Protein AF-A0A1C6QFC3-F1 (afdb_monomer)

pLDDT: mean 70.51, std 13.69, range [52.75, 97.19]

Secondary structure (DSSP, 8-state):
------GGGGGGGSS---HHHHHHHHHHHHHHHHHHHHHHHHHHTSPPPP-S----------PPP--------

Sequence (73 aa):
MSEHVPSFFVLAAGGSGSPLLIIIGVIIVGALLAAFWIGSRRTARKPKPPRGPQPRSGSWDTPDSPTEPPHRH

Solvent-accessible surface area (backbone atoms only — not comparable to full-atom values): 5004 Å² total; per-residue (Å²): 143,79,82,85,73,74,64,73,70,62,64,62,74,80,49,98,65,59,65,65,58,55,52,51,51,52,52,52,54,51,49,51,52,50,50,48,49,52,51,50,52,54,56,70,64,47,74,75,74,76,91,57,89,71,76,77,75,77,86,67,80,76,78,77,75,82,72,81,76,79,92,78,132

Radius of gyration: 33.64 Å; Cα contacts (8 Å, |Δi|>4): 1; chains: 1; bounding box: 31×64×103 Å

Structure (mmCIF, N/CA/C/O backbone):
data_AF-A0A1C6QFC3-F1
#
_entry.id   AF-A0A1C6QFC3-F1
#
loop_
_atom_site.group_PDB
_atom_site.id
_atom_site.type_symbol
_atom_site.label_atom_id
_atom_site.label_alt_id
_atom_site.label_comp_id
_atom_site.label_asym_id
_atom_site.label_entity_id
_atom_site.label_seq_id
_atom_site.pdbx_PDB_ins_code
_atom_site.Cartn_x
_atom_site.Cartn_y
_atom_site.Cartn_z
_atom_site.occupancy
_atom_site.B_iso_or_equiv
_atom_site.auth_seq_id
_atom_site.auth_comp_id
_atom_site.auth_asym_id
_atom_site.auth_atom_id
_atom_site.pdbx_PDB_model_num
ATOM 1 N N . MET A 1 1 ? -1.896 -24.570 -38.004 1.00 52.75 1 MET A N 1
ATOM 2 C CA . MET A 1 1 ? -1.771 -24.518 -36.534 1.00 52.75 1 MET A CA 1
ATOM 3 C C . MET A 1 1 ? -0.473 -23.780 -36.247 1.00 52.75 1 MET A C 1
ATOM 5 O O . MET A 1 1 ? 0.585 -24.391 -36.249 1.00 52.75 1 MET A O 1
ATOM 9 N N . SER A 1 2 ? -0.530 -22.452 -36.196 1.00 61.91 2 SER A N 1
ATOM 10 C CA . SER A 1 2 ? 0.648 -21.590 -36.057 1.00 61.91 2 SER A CA 1
ATOM 11 C C . SER A 1 2 ? 0.258 -20.465 -35.115 1.00 61.91 2 SER A C 1
ATOM 13 O O . SER A 1 2 ? -0.833 -19.910 -35.230 1.00 61.91 2 SER A O 1
ATOM 15 N N . GLU A 1 3 ? 1.089 -20.261 -34.107 1.00 62.12 3 GLU A N 1
ATOM 16 C CA . GLU A 1 3 ? 0.679 -19.726 -32.819 1.00 62.12 3 GLU A CA 1
ATOM 17 C C . GLU A 1 3 ? 0.546 -18.203 -32.841 1.00 62.12 3 GLU A C 1
ATOM 19 O O . GLU A 1 3 ? 1.395 -17.490 -33.375 1.00 62.12 3 GLU A O 1
ATOM 24 N N . HIS A 1 4 ? -0.524 -17.699 -32.227 1.00 61.84 4 HIS A N 1
ATOM 25 C CA . HIS A 1 4 ? -0.653 -16.289 -31.890 1.00 61.84 4 HIS A CA 1
ATOM 26 C C . HIS A 1 4 ? 0.342 -15.972 -30.773 1.00 61.84 4 HIS A C 1
ATOM 28 O O . HIS A 1 4 ? 0.018 -16.078 -29.592 1.00 61.84 4 HIS A O 1
ATOM 34 N N . VAL A 1 5 ? 1.560 -15.584 -31.145 1.00 67.50 5 VAL A N 1
ATOM 35 C CA . VAL A 1 5 ? 2.479 -14.938 -30.208 1.00 67.50 5 VAL A CA 1
ATOM 36 C C . VAL A 1 5 ? 1.866 -13.597 -29.789 1.00 67.50 5 VAL A C 1
ATOM 38 O O . VAL A 1 5 ? 1.635 -12.732 -30.640 1.00 67.50 5 VAL A O 1
ATOM 41 N N . PRO A 1 6 ? 1.540 -13.406 -28.501 1.00 65.50 6 PRO A N 1
ATOM 42 C CA . PRO A 1 6 ? 0.881 -12.198 -28.043 1.00 65.50 6 PRO A CA 1
ATOM 43 C C . PRO A 1 6 ? 1.790 -10.982 -28.243 1.00 65.50 6 PRO A C 1
ATOM 45 O O . PRO A 1 6 ? 2.799 -10.800 -27.560 1.00 65.50 6 PRO A O 1
ATOM 48 N N . SER A 1 7 ? 1.391 -10.107 -29.165 1.00 62.44 7 SER A N 1
ATOM 49 C CA . SER A 1 7 ? 2.078 -8.863 -29.542 1.00 62.44 7 SER A CA 1
ATOM 50 C C . SER A 1 7 ? 2.140 -7.818 -28.416 1.00 62.44 7 SER A C 1
ATOM 52 O O . SER A 1 7 ? 2.683 -6.731 -28.605 1.00 62.44 7 SER A O 1
ATOM 54 N N . PHE A 1 8 ? 1.620 -8.137 -27.227 1.00 56.56 8 PHE A N 1
ATOM 55 C CA . PHE A 1 8 ? 1.656 -7.276 -26.045 1.00 56.56 8 PHE A CA 1
ATOM 56 C C . PHE A 1 8 ? 3.092 -7.008 -25.558 1.00 56.56 8 PHE A C 1
ATOM 58 O O . PHE A 1 8 ? 3.333 -5.974 -24.942 1.00 56.56 8 PHE A O 1
ATOM 65 N N . PHE A 1 9 ? 4.061 -7.881 -25.875 1.00 56.34 9 PHE A N 1
ATOM 66 C CA . PHE A 1 9 ? 5.479 -7.646 -25.562 1.00 56.34 9 PHE A CA 1
ATOM 67 C C . PHE A 1 9 ? 6.130 -6.567 -26.444 1.00 56.34 9 PHE A C 1
ATOM 69 O O . PHE A 1 9 ? 7.028 -5.867 -25.985 1.00 56.34 9 PHE A O 1
ATOM 76 N N . VAL A 1 10 ? 5.674 -6.396 -27.691 1.00 55.88 10 VAL A N 1
ATOM 77 C CA . VAL A 1 10 ? 6.296 -5.472 -28.662 1.00 55.88 10 VAL A CA 1
ATOM 78 C C . VAL A 1 10 ? 5.869 -4.017 -28.421 1.00 55.88 10 VAL A C 1
ATOM 80 O O . VAL A 1 10 ? 6.640 -3.091 -28.662 1.00 55.88 10 VAL A O 1
ATOM 83 N N . LEU A 1 11 ? 4.678 -3.794 -27.860 1.00 54.22 11 LEU A N 1
ATOM 84 C CA . LEU A 1 11 ? 4.138 -2.454 -27.587 1.00 54.22 11 LEU A CA 1
ATOM 85 C C . LEU A 1 11 ? 4.819 -1.737 -26.406 1.00 54.22 11 LEU A C 1
ATOM 87 O O . LEU A 1 11 ? 4.695 -0.521 -26.279 1.00 54.22 11 LEU A O 1
ATOM 91 N N . ALA A 1 12 ? 5.591 -2.452 -25.582 1.00 57.16 12 ALA A N 1
ATOM 92 C CA . ALA A 1 12 ? 6.400 -1.850 -24.522 1.00 57.16 12 ALA A CA 1
ATOM 93 C C . ALA A 1 12 ? 7.653 -1.115 -25.049 1.00 57.16 12 ALA A C 1
ATOM 95 O O . ALA A 1 12 ? 8.273 -0.364 -24.302 1.00 57.16 12 ALA A O 1
ATOM 96 N N . ALA A 1 13 ? 8.030 -1.304 -26.322 1.00 54.38 13 ALA A N 1
ATOM 97 C CA . ALA A 1 13 ? 9.229 -0.702 -26.914 1.00 54.38 13 ALA A CA 1
ATOM 98 C C . ALA A 1 13 ? 8.985 0.660 -27.604 1.00 54.38 13 ALA A C 1
ATOM 100 O O . ALA A 1 13 ? 9.944 1.336 -27.965 1.00 54.38 13 ALA A O 1
ATOM 101 N N . GLY A 1 14 ? 7.723 1.076 -27.794 1.00 55.81 14 GLY A N 1
ATOM 102 C CA . GLY A 1 14 ? 7.366 2.312 -28.515 1.00 55.81 14 GLY A CA 1
ATOM 103 C C . GLY A 1 14 ? 7.226 3.568 -27.646 1.00 55.81 14 GLY A C 1
ATOM 104 O O . GLY A 1 14 ? 7.157 4.675 -28.171 1.00 55.81 14 GLY A O 1
ATOM 105 N N . GLY A 1 15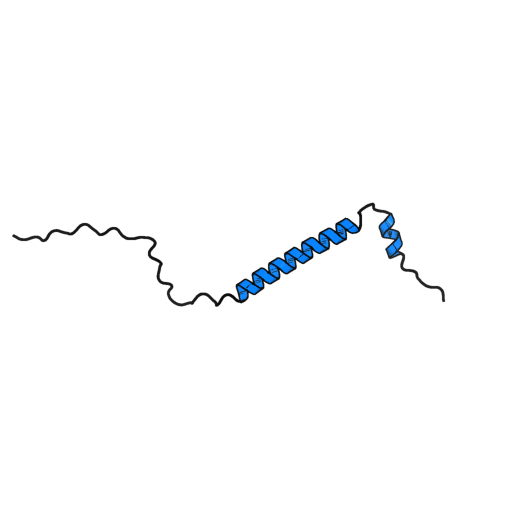 ? 7.191 3.414 -26.322 1.00 59.81 15 GLY A N 1
ATOM 106 C CA . GLY A 1 15 ? 7.142 4.516 -25.368 1.00 59.81 15 GLY A CA 1
ATOM 107 C C . GLY A 1 15 ? 8.207 4.293 -24.313 1.00 59.81 15 GLY A C 1
ATOM 108 O O . GLY A 1 15 ? 8.138 3.328 -23.560 1.00 59.81 15 GLY A O 1
ATOM 109 N N . SER A 1 16 ? 9.194 5.179 -24.255 1.00 59.19 16 SER A N 1
ATOM 110 C CA . SER A 1 16 ? 10.317 5.185 -23.314 1.00 59.19 16 SER A CA 1
ATOM 111 C C . SER A 1 16 ? 9.890 5.472 -21.861 1.00 59.19 16 SER A C 1
ATOM 113 O O . SER A 1 16 ? 10.483 6.300 -21.176 1.00 59.19 16 SER A O 1
ATOM 115 N N . GLY A 1 17 ? 8.830 4.830 -21.377 1.00 60.41 17 GLY A N 1
ATOM 116 C CA . GLY A 1 17 ? 8.508 4.734 -19.962 1.00 60.41 17 GLY A CA 1
ATOM 117 C C . GLY A 1 17 ? 9.230 3.516 -19.414 1.00 60.41 17 GLY A C 1
ATOM 118 O O . GLY A 1 17 ? 8.803 2.392 -19.655 1.00 60.41 17 GLY A O 1
ATOM 119 N N . SER A 1 18 ? 10.355 3.731 -18.729 1.00 77.56 18 SER A N 1
ATOM 120 C CA . SER A 1 18 ? 11.178 2.636 -18.213 1.00 77.56 18 SER A CA 1
ATOM 121 C C . SER A 1 18 ? 10.317 1.716 -17.329 1.00 77.56 18 SER A C 1
ATOM 123 O O . SER A 1 18 ? 9.822 2.179 -16.298 1.00 77.56 18 SER A O 1
ATOM 125 N N . PRO A 1 19 ? 10.109 0.434 -17.689 1.00 74.88 19 PRO A N 1
ATOM 126 C CA . PRO A 1 19 ? 9.224 -0.474 -16.949 1.00 74.88 19 PRO A CA 1
ATOM 127 C C . PRO A 1 19 ? 9.665 -0.641 -15.490 1.00 74.88 19 PRO A C 1
ATOM 129 O O . PRO A 1 19 ? 8.849 -0.890 -14.606 1.00 74.88 19 PRO A O 1
ATOM 132 N N . LEU A 1 20 ? 10.949 -0.405 -15.221 1.00 79.19 20 LEU A N 1
ATOM 133 C CA . LEU A 1 20 ? 11.506 -0.333 -13.878 1.00 79.19 20 LEU A CA 1
ATOM 134 C C . LEU A 1 20 ? 10.841 0.752 -13.020 1.00 79.19 20 LEU A C 1
ATOM 136 O O . LEU A 1 20 ? 10.555 0.497 -11.856 1.00 79.19 20 LEU A O 1
ATOM 140 N N . LEU A 1 21 ? 10.535 1.931 -13.574 1.00 84.69 21 LEU A N 1
ATOM 141 C CA . LEU A 1 21 ? 9.855 3.005 -12.836 1.00 84.69 21 LEU A CA 1
ATOM 142 C C . LEU A 1 21 ? 8.428 2.611 -12.450 1.00 84.69 21 LEU A C 1
ATOM 144 O O . LEU A 1 21 ? 7.992 2.906 -11.340 1.00 84.69 21 LEU A O 1
ATOM 148 N N . ILE A 1 22 ? 7.721 1.904 -13.336 1.00 86.12 22 ILE A N 1
ATOM 149 C CA . ILE A 1 22 ? 6.380 1.381 -13.050 1.00 86.12 22 ILE A CA 1
ATOM 150 C C . ILE A 1 22 ? 6.461 0.354 -11.919 1.00 86.12 22 ILE A C 1
ATOM 152 O O . ILE A 1 22 ? 5.709 0.449 -10.952 1.00 86.12 22 ILE A O 1
ATOM 156 N N . ILE A 1 23 ? 7.410 -0.584 -11.998 1.00 90.69 23 ILE A N 1
ATOM 157 C CA . ILE A 1 23 ? 7.632 -1.596 -10.958 1.00 90.69 23 ILE A CA 1
ATOM 158 C C . ILE A 1 23 ? 7.932 -0.928 -9.610 1.00 90.69 23 ILE A C 1
ATOM 160 O O . ILE A 1 23 ? 7.311 -1.275 -8.607 1.00 90.69 23 ILE A O 1
ATOM 164 N N . ILE A 1 24 ? 8.822 0.068 -9.580 1.00 94.00 24 ILE A N 1
ATOM 165 C CA . ILE A 1 24 ? 9.148 0.822 -8.361 1.00 94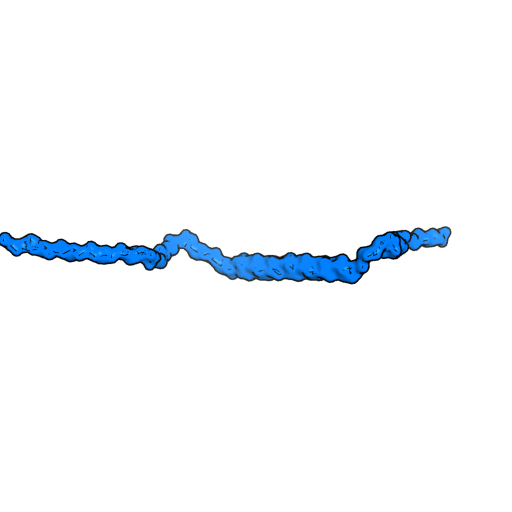.00 24 ILE A CA 1
ATOM 166 C C . ILE A 1 24 ? 7.903 1.528 -7.811 1.00 94.00 24 ILE A C 1
ATOM 168 O O . ILE A 1 24 ? 7.629 1.435 -6.615 1.00 94.00 24 ILE A O 1
ATOM 172 N N . GLY A 1 25 ? 7.115 2.179 -8.670 1.00 93.81 25 GLY A N 1
ATOM 173 C CA . GLY A 1 25 ? 5.858 2.816 -8.275 1.00 93.81 25 GLY A CA 1
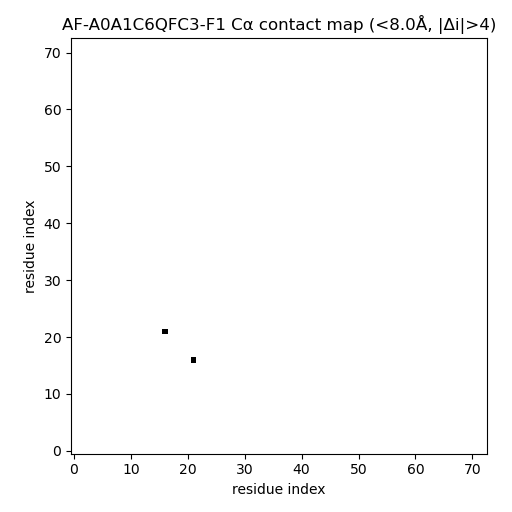ATOM 174 C C . GLY A 1 25 ? 4.881 1.828 -7.633 1.00 93.81 25 GLY A C 1
ATOM 175 O O . GLY A 1 25 ? 4.346 2.101 -6.558 1.00 93.81 25 GLY A O 1
ATOM 176 N N . VAL A 1 26 ? 4.708 0.647 -8.231 1.00 96.31 26 VAL A N 1
ATOM 177 C CA . VAL A 1 26 ? 3.857 -0.426 -7.689 1.00 96.31 26 VAL A CA 1
ATOM 178 C C . VAL A 1 26 ? 4.384 -0.932 -6.345 1.00 96.31 26 VAL A C 1
ATOM 180 O O . VAL A 1 26 ? 3.591 -1.133 -5.425 1.00 96.31 26 VAL A O 1
ATOM 183 N N . ILE A 1 27 ? 5.703 -1.089 -6.193 1.00 97.19 27 ILE A N 1
ATOM 184 C CA . ILE A 1 27 ? 6.324 -1.491 -4.922 1.00 97.19 27 ILE A CA 1
ATOM 185 C C . ILE A 1 27 ? 6.045 -0.449 -3.834 1.00 97.19 27 ILE A C 1
ATOM 187 O O . ILE A 1 27 ? 5.637 -0.822 -2.735 1.00 97.19 27 ILE A O 1
ATOM 191 N N . ILE A 1 28 ? 6.216 0.844 -4.128 1.00 97.06 28 ILE A N 1
ATOM 192 C CA . ILE A 1 28 ? 5.959 1.928 -3.166 1.00 97.06 28 ILE A CA 1
ATOM 193 C C . ILE A 1 28 ? 4.484 1.944 -2.761 1.00 97.06 28 ILE A C 1
ATOM 195 O O . ILE A 1 28 ? 4.173 1.963 -1.569 1.00 97.06 28 ILE A O 1
ATOM 199 N N . VAL A 1 29 ? 3.570 1.893 -3.733 1.00 97.00 29 VAL A N 1
ATOM 200 C CA . VAL A 1 29 ? 2.124 1.856 -3.472 1.00 97.00 29 VAL A CA 1
ATOM 201 C C . VAL A 1 29 ? 1.764 0.634 -2.625 1.00 97.00 29 VAL A C 1
ATOM 203 O O . VAL A 1 29 ? 1.100 0.775 -1.597 1.00 97.00 29 VAL A O 1
ATOM 206 N N . GLY A 1 30 ? 2.262 -0.550 -2.989 1.00 97.19 30 GLY A N 1
ATOM 207 C CA . GLY A 1 30 ? 2.066 -1.787 -2.234 1.00 97.19 30 GLY A CA 1
ATOM 208 C C . GLY A 1 30 ? 2.614 -1.710 -0.806 1.00 97.19 30 GLY A C 1
ATOM 209 O O . GLY A 1 30 ? 1.941 -2.138 0.132 1.00 97.19 30 GLY A O 1
ATOM 210 N N . ALA A 1 31 ? 3.788 -1.105 -0.615 1.00 96.38 31 ALA A N 1
ATOM 211 C CA . ALA A 1 31 ? 4.385 -0.896 0.700 1.00 96.38 31 ALA A CA 1
ATOM 212 C C . ALA A 1 31 ? 3.557 0.066 1.564 1.00 96.38 31 ALA A C 1
ATOM 214 O O . ALA A 1 31 ? 3.347 -0.211 2.744 1.00 96.38 31 ALA A O 1
ATOM 215 N N . LEU A 1 32 ? 3.035 1.156 0.991 1.00 95.50 32 LEU A N 1
ATOM 216 C CA . LEU A 1 32 ? 2.160 2.099 1.696 1.00 95.50 32 LEU A CA 1
ATOM 217 C C . LEU A 1 32 ? 0.837 1.446 2.102 1.00 95.50 32 LEU A C 1
ATOM 219 O O . LEU A 1 32 ? 0.412 1.592 3.247 1.00 95.50 32 LEU A O 1
ATOM 223 N N . LEU A 1 33 ? 0.221 0.677 1.201 1.00 95.56 33 LEU A N 1
ATOM 224 C CA . LEU A 1 33 ? -0.973 -0.119 1.493 1.00 95.56 33 LEU A CA 1
ATOM 225 C C . LEU A 1 33 ? -0.706 -1.122 2.619 1.00 95.56 33 LEU A C 1
ATOM 227 O O . LEU A 1 33 ? -1.475 -1.187 3.577 1.00 95.56 33 LEU A O 1
ATOM 231 N N . ALA A 1 34 ? 0.400 -1.866 2.549 1.00 93.12 34 ALA A N 1
ATOM 232 C CA . ALA A 1 34 ? 0.781 -2.830 3.576 1.00 93.12 34 ALA A CA 1
ATOM 233 C C . ALA A 1 34 ? 1.054 -2.149 4.926 1.00 93.12 34 ALA A C 1
ATOM 235 O O . ALA A 1 34 ? 0.553 -2.601 5.956 1.00 93.12 34 ALA A O 1
ATOM 236 N N . ALA A 1 35 ? 1.792 -1.037 4.933 1.00 91.00 35 ALA A N 1
ATOM 237 C CA . ALA A 1 35 ? 2.076 -0.255 6.132 1.00 91.00 35 ALA A CA 1
ATOM 238 C C . ALA A 1 35 ? 0.791 0.307 6.754 1.00 91.00 35 ALA A C 1
ATOM 240 O O . ALA A 1 35 ? 0.584 0.185 7.965 1.00 91.00 35 ALA A O 1
ATOM 241 N N . PHE A 1 36 ? -0.107 0.848 5.927 1.00 86.81 36 PHE A N 1
ATOM 242 C CA . PHE A 1 36 ? -1.421 1.318 6.355 1.00 86.81 36 PHE A CA 1
ATOM 243 C C . PHE A 1 36 ? -2.254 0.178 6.939 1.00 86.81 36 PHE A C 1
ATOM 245 O O . PHE A 1 36 ? -2.862 0.329 7.998 1.00 86.81 36 PHE A O 1
ATOM 252 N N . TRP A 1 37 ? -2.238 -0.994 6.307 1.00 88.56 37 TRP A N 1
ATOM 253 C CA . TRP A 1 37 ? -2.969 -2.159 6.786 1.00 88.56 37 TRP A CA 1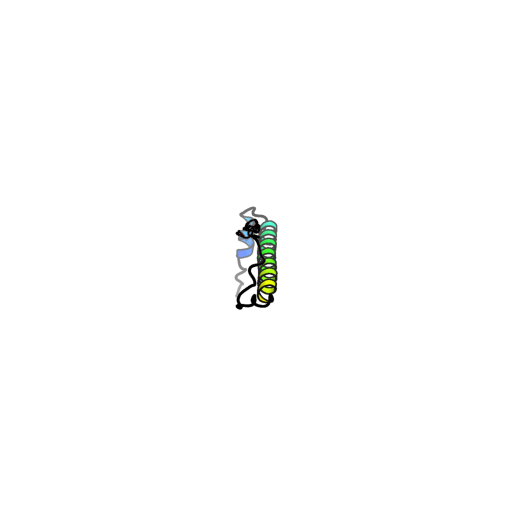
ATOM 254 C C . TRP A 1 37 ? -2.400 -2.691 8.104 1.00 88.56 37 TRP A C 1
ATOM 256 O O . TRP A 1 37 ? -3.162 -3.032 9.006 1.00 88.56 37 TRP A O 1
ATOM 266 N N . ILE A 1 38 ? -1.075 -2.688 8.281 1.00 82.44 38 ILE A N 1
ATOM 267 C CA . ILE A 1 38 ? -0.416 -3.056 9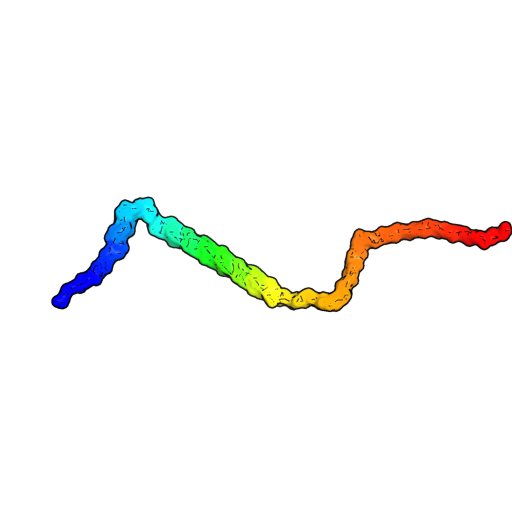.542 1.00 82.44 38 ILE A CA 1
ATOM 268 C C . ILE A 1 38 ? -0.751 -2.042 10.645 1.00 82.44 38 ILE A C 1
ATOM 270 O O . ILE A 1 38 ? -1.078 -2.452 11.760 1.00 82.44 38 ILE A O 1
ATOM 274 N N . GLY A 1 39 ? -0.715 -0.738 10.354 1.00 74.62 39 GLY A N 1
ATOM 275 C CA . GLY A 1 39 ? -1.088 0.323 11.295 1.00 74.62 39 GLY A CA 1
ATOM 276 C C . GLY A 1 39 ? -2.564 0.259 11.696 1.00 74.62 39 GLY A C 1
ATOM 277 O O . GLY A 1 39 ? -2.892 0.265 12.883 1.00 74.62 39 GLY A O 1
ATOM 278 N N . SER A 1 40 ? -3.452 0.095 10.716 1.00 73.75 40 SER A N 1
ATOM 279 C CA . SER A 1 40 ? -4.891 -0.101 10.915 1.00 73.75 40 SER A CA 1
ATOM 280 C C . SER A 1 40 ? -5.177 -1.367 11.726 1.00 73.75 40 SER A C 1
ATOM 282 O O . SER A 1 40 ? -5.902 -1.320 12.720 1.00 73.75 40 SER A O 1
ATOM 284 N N . ARG A 1 41 ? -4.520 -2.490 11.407 1.00 69.12 41 ARG A N 1
ATOM 285 C CA . ARG A 1 41 ? -4.658 -3.750 12.151 1.00 69.12 41 ARG A CA 1
ATOM 286 C C . ARG A 1 41 ? -4.105 -3.653 13.574 1.00 69.12 41 ARG A C 1
ATOM 288 O O . ARG A 1 41 ? -4.673 -4.265 14.475 1.00 69.12 41 ARG A O 1
ATOM 295 N N . ARG A 1 42 ? -3.037 -2.881 13.811 1.00 60.94 42 ARG A N 1
ATOM 296 C CA . ARG A 1 42 ? -2.522 -2.591 15.164 1.00 60.94 42 ARG A CA 1
ATOM 297 C C . ARG A 1 42 ? -3.495 -1.722 15.964 1.00 60.94 42 ARG A C 1
ATOM 299 O O . ARG A 1 42 ? -3.704 -1.995 17.141 1.00 60.94 42 ARG A O 1
ATOM 306 N N . THR A 1 43 ? -4.151 -0.751 15.332 1.00 58.44 43 THR A N 1
ATOM 307 C CA . THR A 1 43 ? -5.201 0.066 15.966 1.00 58.44 43 THR A CA 1
ATOM 308 C C . THR A 1 43 ? -6.477 -0.735 16.225 1.00 58.44 43 THR A C 1
ATOM 310 O O . THR A 1 43 ? -7.079 -0.578 17.279 1.00 58.44 43 THR A O 1
ATOM 313 N N . ALA A 1 44 ? -6.844 -1.669 15.346 1.00 60.22 44 ALA A N 1
ATOM 314 C CA . ALA A 1 44 ? -7.962 -2.589 15.568 1.00 60.22 44 ALA A CA 1
ATOM 315 C C . ALA A 1 44 ? -7.707 -3.580 16.719 1.00 60.22 44 ALA A C 1
ATOM 317 O O . ALA A 1 44 ? -8.651 -4.118 17.292 1.00 60.22 44 ALA A O 1
ATOM 318 N N . ARG A 1 45 ? -6.435 -3.814 17.071 1.00 57.44 45 ARG A N 1
ATOM 319 C CA . ARG A 1 45 ? -6.039 -4.558 18.275 1.00 57.44 45 ARG A CA 1
ATOM 320 C C . ARG A 1 45 ? -5.951 -3.685 19.525 1.00 57.44 45 ARG A C 1
ATOM 322 O O . ARG A 1 45 ? -5.749 -4.246 20.600 1.00 57.44 45 ARG A O 1
ATOM 329 N N . LYS A 1 46 ? -6.098 -2.354 19.433 1.00 57.28 46 LYS A N 1
ATOM 330 C CA . LYS A 1 46 ? -6.278 -1.559 20.651 1.00 57.28 46 LYS A CA 1
ATOM 331 C C . LYS A 1 46 ? -7.619 -1.968 21.265 1.00 57.28 46 LYS A C 1
ATOM 333 O O . LYS A 1 46 ? -8.636 -1.913 20.568 1.00 57.28 46 LYS A O 1
ATOM 338 N N . PRO A 1 47 ? -7.638 -2.377 22.546 1.00 60.12 47 PRO A N 1
ATOM 339 C CA . PRO A 1 47 ? -8.882 -2.549 23.276 1.00 60.12 47 PRO A CA 1
ATOM 340 C C . PRO A 1 47 ? -9.723 -1.291 23.073 1.00 60.12 47 PRO A C 1
ATOM 342 O O . PRO A 1 47 ? -9.192 -0.181 23.182 1.00 60.12 47 PRO A O 1
ATOM 345 N N . LYS A 1 48 ? -11.008 -1.453 22.725 1.00 62.69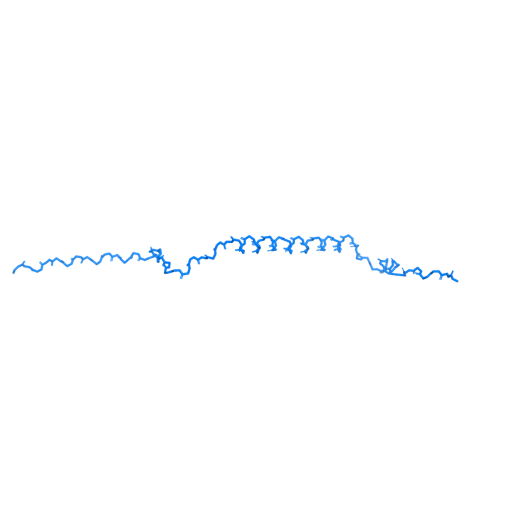 48 LYS A N 1
ATOM 346 C CA . LYS A 1 48 ? -11.940 -0.320 22.663 1.00 62.69 48 LYS A CA 1
ATOM 347 C C . LYS A 1 48 ? -11.742 0.510 23.937 1.00 62.69 48 LYS A C 1
ATOM 349 O O . LYS A 1 48 ? -11.760 -0.090 25.015 1.00 62.69 48 LYS A O 1
ATOM 354 N N . PRO A 1 49 ? -11.533 1.838 23.834 1.00 63.16 49 PRO A N 1
ATOM 355 C CA . PRO A 1 49 ? -11.429 2.669 25.021 1.00 63.16 49 PRO A CA 1
ATOM 356 C C . PRO A 1 49 ? -12.668 2.408 25.891 1.00 63.16 49 PRO A C 1
ATOM 358 O O . PRO A 1 49 ? -13.764 2.251 25.331 1.00 63.16 49 PRO A O 1
ATOM 361 N N . PRO A 1 50 ? -12.508 2.279 27.220 1.00 66.19 50 PRO A N 1
ATOM 362 C CA . PRO A 1 50 ? -13.625 2.005 28.109 1.00 66.19 50 PRO A CA 1
ATOM 363 C C . PRO A 1 50 ? -14.744 3.011 27.839 1.00 66.19 50 PRO A C 1
ATOM 365 O O . PRO A 1 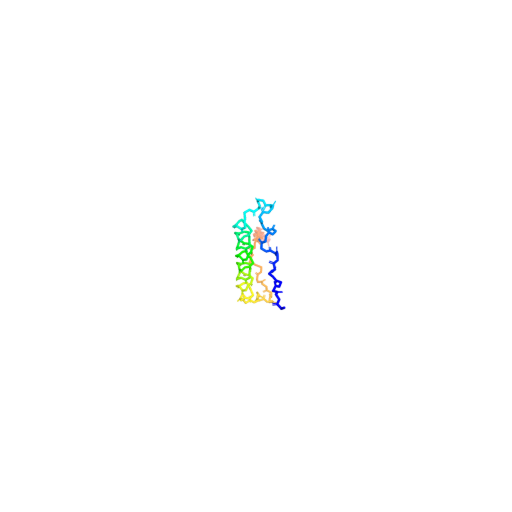50 ? -14.539 4.213 27.960 1.00 66.19 50 PRO A O 1
ATOM 368 N N . ARG A 1 51 ? -15.930 2.526 27.454 1.00 64.12 51 ARG A N 1
ATOM 369 C CA . ARG A 1 51 ? -17.136 3.350 27.233 1.00 64.12 51 ARG A CA 1
ATOM 370 C C . ARG A 1 51 ? -17.806 3.770 28.552 1.00 64.12 51 ARG A C 1
ATOM 372 O O . ARG A 1 51 ? -18.993 4.073 28.566 1.00 64.12 51 ARG A O 1
ATOM 379 N N . GLY A 1 52 ? -17.074 3.702 29.662 1.00 69.44 52 GLY A N 1
ATOM 380 C CA . GLY A 1 52 ? -17.516 4.229 30.947 1.00 69.44 52 GLY A CA 1
ATOM 381 C C . GLY A 1 52 ? -17.226 5.729 31.031 1.00 69.44 52 GLY A C 1
ATOM 382 O O . GLY A 1 52 ? -16.459 6.233 30.207 1.00 69.44 52 GLY A O 1
ATOM 383 N N . PRO A 1 53 ? -17.806 6.448 32.007 1.00 61.78 53 PRO A N 1
ATOM 384 C CA . PRO A 1 53 ? -17.425 7.825 32.297 1.00 61.78 53 PRO A CA 1
ATOM 385 C C . PRO A 1 53 ? -15.904 7.888 32.478 1.00 61.78 53 PRO A C 1
ATOM 387 O O . PRO A 1 53 ? -15.373 7.388 33.468 1.00 61.78 53 PRO A O 1
ATOM 390 N N . GLN A 1 54 ? -15.180 8.423 31.491 1.00 64.19 54 GLN A N 1
ATOM 391 C CA . GLN A 1 54 ? -13.760 8.692 31.666 1.00 64.19 54 GLN A CA 1
ATOM 392 C C . GLN A 1 54 ? -13.657 9.753 32.763 1.00 64.19 54 GLN A C 1
ATOM 394 O O . GLN A 1 54 ? -14.330 10.784 32.647 1.00 64.19 54 GLN A O 1
ATOM 399 N N . PRO A 1 55 ? -12.858 9.533 33.823 1.00 64.50 55 PRO A N 1
ATOM 400 C CA . PRO A 1 55 ? -12.538 10.598 34.756 1.00 64.50 55 PRO A CA 1
ATOM 401 C C . PRO A 1 55 ? -12.017 11.756 33.912 1.00 64.50 55 PRO A C 1
ATOM 403 O O . PRO A 1 55 ? -11.058 11.570 33.159 1.00 64.50 55 PRO A O 1
ATOM 406 N N . ARG A 1 56 ? -12.684 12.916 33.957 1.00 61.84 56 ARG A N 1
ATOM 407 C CA . ARG A 1 56 ? -12.118 14.143 33.398 1.00 61.84 56 ARG A CA 1
ATOM 408 C C . ARG A 1 56 ? -10.785 14.312 34.113 1.00 61.84 56 ARG A C 1
ATOM 410 O O . ARG A 1 56 ? -10.773 14.667 35.285 1.00 61.84 56 ARG A O 1
ATOM 417 N N . SER A 1 57 ? -9.688 13.956 33.448 1.00 61.94 57 SER A N 1
ATOM 418 C CA . SER A 1 57 ? -8.338 14.238 33.917 1.00 61.94 57 SER A CA 1
ATOM 419 C C . SER A 1 57 ? -8.301 15.744 34.116 1.00 61.94 57 SER A C 1
ATOM 421 O O . SER A 1 57 ? -8.400 16.468 33.124 1.00 61.94 57 SER A O 1
ATOM 423 N N . GLY A 1 58 ? -8.336 16.175 35.379 1.00 63.91 58 GLY A N 1
ATOM 424 C CA . GLY A 1 58 ? -8.631 17.541 35.795 1.00 63.91 58 GLY A CA 1
ATOM 425 C C . GLY A 1 58 ? -7.746 18.546 35.078 1.00 63.91 58 GLY A C 1
ATOM 426 O O . GLY A 1 58 ? -6.625 18.790 35.497 1.00 63.91 58 GLY A O 1
ATOM 427 N N . SER A 1 59 ? -8.237 19.099 33.966 1.00 63.75 59 SER A N 1
ATOM 428 C CA . SER A 1 59 ? -7.486 20.078 33.177 1.00 63.75 59 SER A CA 1
ATOM 429 C C . SER A 1 59 ? -7.772 21.511 33.606 1.00 63.75 59 SER A C 1
ATOM 431 O O . SER A 1 59 ? -7.240 22.429 33.000 1.00 63.75 59 SER A O 1
ATOM 433 N N . TRP A 1 60 ? -8.634 21.705 34.599 1.00 63.50 60 TRP A N 1
ATOM 434 C CA . TRP A 1 60 ? -8.917 23.002 35.186 1.00 63.50 60 TRP A CA 1
ATOM 435 C C . TRP A 1 60 ? -9.112 22.774 36.677 1.00 63.50 60 TRP A C 1
ATOM 437 O O . TRP A 1 60 ? -10.191 22.377 37.113 1.00 63.50 60 TRP A O 1
ATOM 447 N N . ASP A 1 61 ? -8.035 22.957 37.435 1.00 65.69 61 ASP A N 1
ATOM 448 C CA . ASP A 1 61 ? -8.164 23.343 38.834 1.00 65.69 61 ASP A CA 1
ATOM 449 C C . ASP A 1 61 ? -8.974 24.641 38.851 1.00 65.69 61 ASP A C 1
ATOM 451 O O . ASP A 1 61 ? -8.566 25.638 38.250 1.00 65.69 61 ASP A O 1
ATOM 455 N N . THR A 1 62 ? -10.149 24.621 39.477 1.00 66.44 62 THR A N 1
ATOM 456 C CA . THR A 1 62 ? -10.810 25.859 39.886 1.00 66.44 62 THR A CA 1
ATOM 457 C C . THR A 1 62 ? -10.003 26.348 41.082 1.00 66.44 62 THR A C 1
ATOM 459 O O . THR A 1 62 ? -10.068 25.683 42.114 1.00 66.44 62 THR A O 1
ATOM 462 N N . PRO A 1 63 ? -9.205 27.427 40.969 1.00 64.94 63 PRO A N 1
ATOM 463 C CA . PRO A 1 63 ? -8.459 27.931 42.111 1.00 64.94 63 PRO A CA 1
ATOM 464 C C . PRO A 1 63 ? -9.433 28.202 43.256 1.00 64.94 63 PRO A C 1
ATOM 466 O O . PRO A 1 63 ? -10.480 28.823 43.047 1.00 64.94 63 PRO A O 1
ATOM 469 N N . ASP A 1 64 ? -9.087 27.681 44.432 1.00 63.22 64 ASP A N 1
ATOM 470 C CA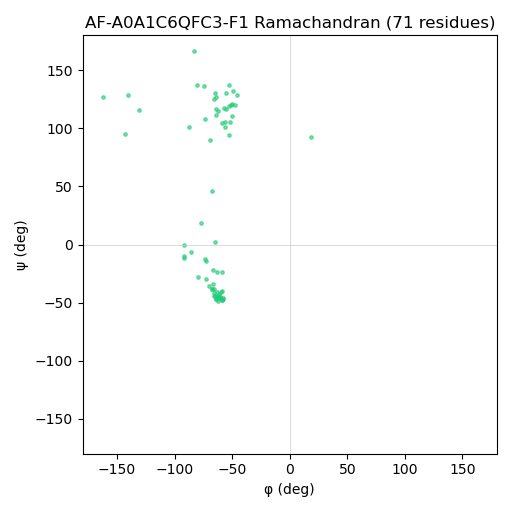 . ASP A 1 64 ? -9.874 27.782 45.651 1.00 63.22 64 ASP A CA 1
ATOM 471 C C . ASP A 1 64 ? -10.329 29.228 45.857 1.00 63.22 64 ASP A C 1
ATOM 473 O O . ASP A 1 64 ? -9.523 30.157 45.960 1.00 63.22 64 ASP A O 1
ATOM 477 N N . SER A 1 65 ? -11.647 29.423 45.898 1.00 59.41 65 SER A N 1
ATOM 478 C CA . SER A 1 65 ? -12.257 30.653 46.386 1.00 59.41 65 SER A CA 1
ATOM 479 C C . SER A 1 65 ? -11.638 30.972 47.749 1.00 59.41 65 SER A C 1
ATOM 481 O O . SER A 1 65 ? -11.752 30.124 48.641 1.00 59.41 65 SER A O 1
ATOM 483 N N . PRO A 1 66 ? -10.990 32.138 47.942 1.00 62.72 66 PRO A N 1
ATOM 484 C CA . PRO A 1 66 ? -10.472 32.517 49.243 1.00 62.72 66 PRO A CA 1
ATOM 485 C C . PRO A 1 66 ? -11.633 32.558 50.228 1.00 62.72 66 PRO A C 1
ATOM 487 O O . PRO A 1 66 ? -12.479 33.447 50.168 1.00 62.72 66 PRO A O 1
ATOM 490 N N . THR A 1 67 ? -11.676 31.528 51.069 1.00 64.19 67 THR A N 1
ATOM 491 C CA . THR A 1 67 ? -12.015 31.563 52.485 1.00 64.19 67 THR A CA 1
ATOM 492 C C . THR A 1 67 ? -12.764 32.827 52.878 1.00 64.19 67 THR A C 1
ATOM 494 O O . THR A 1 67 ? -12.148 33.832 53.223 1.00 64.19 67 THR A O 1
ATOM 497 N N . GLU A 1 68 ? -14.093 32.746 52.846 1.00 65.50 68 GLU A N 1
ATOM 498 C CA . GLU A 1 68 ? -14.966 33.555 53.688 1.00 65.50 68 GLU A CA 1
ATOM 499 C C . GLU A 1 68 ? -14.457 33.432 55.135 1.00 65.50 68 GLU A C 1
ATOM 501 O O . GLU A 1 68 ? -14.516 32.340 55.713 1.00 65.50 68 GLU A O 1
ATOM 506 N N . PRO A 1 69 ? -13.881 34.489 55.735 1.00 71.06 69 PRO A N 1
ATOM 507 C CA . PRO A 1 69 ? -13.551 34.468 57.147 1.00 71.06 69 PRO A CA 1
ATOM 508 C C . PRO A 1 69 ? -14.863 34.626 57.928 1.00 71.06 69 PRO A C 1
ATOM 510 O O . PRO A 1 69 ? -15.695 35.460 57.565 1.00 71.06 69 PRO A O 1
ATOM 513 N N . PRO A 1 70 ? -15.074 33.842 58.993 1.00 69.25 70 PRO A N 1
ATOM 514 C CA . PRO A 1 70 ? -16.370 33.721 59.640 1.00 69.25 70 PRO A CA 1
ATOM 515 C C . PRO A 1 70 ? -16.803 35.045 60.273 1.00 69.25 70 PRO A C 1
ATOM 517 O O . PRO A 1 70 ? -16.073 35.643 61.064 1.00 69.25 70 PRO A O 1
ATOM 520 N N . HIS A 1 71 ? -18.036 35.459 59.994 1.00 67.25 71 HIS A N 1
ATOM 521 C CA . HIS A 1 71 ? -18.720 36.460 60.802 1.00 67.25 71 HIS A CA 1
ATOM 522 C C . HIS A 1 71 ? -18.913 35.952 62.247 1.00 67.25 71 HIS A C 1
ATOM 524 O O . HIS A 1 71 ? -19.657 35.002 62.495 1.00 67.25 71 HIS A O 1
ATOM 530 N N . ARG A 1 72 ? -18.250 36.618 63.202 1.00 67.69 72 ARG A N 1
ATOM 531 C CA . ARG A 1 72 ? -18.529 36.690 64.655 1.00 67.69 72 ARG A CA 1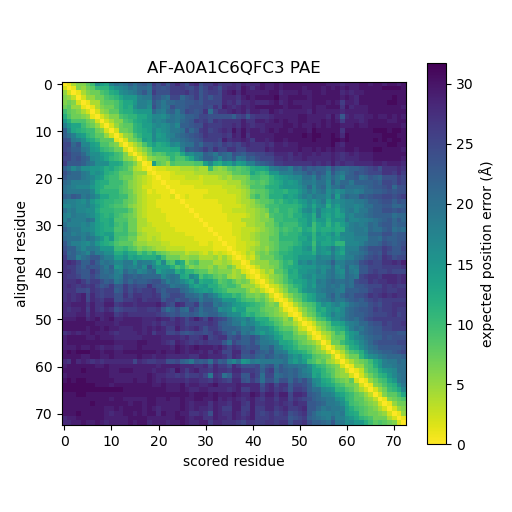
ATOM 532 C C . ARG A 1 72 ? -17.764 37.917 65.179 1.00 67.69 72 ARG A C 1
ATOM 534 O O . ARG A 1 72 ? -16.569 37.988 64.924 1.00 67.69 72 ARG A O 1
ATOM 541 N N . HIS A 1 73 ? -18.306 38.902 65.887 1.00 57.88 73 HIS A N 1
ATOM 542 C CA . HIS A 1 73 ? -19.585 39.146 66.555 1.00 57.88 73 HIS A CA 1
ATOM 543 C C . HIS A 1 73 ? -19.931 40.631 66.398 1.00 57.88 73 HIS A C 1
ATOM 545 O O . HIS A 1 73 ? -18.971 41.432 66.315 1.00 57.88 73 HIS A O 1
#

Mean predicted aligned error: 18.67 Å

Foldseek 3Di:
DDDDPPCPVVVVPPDPPPVVVVVVVVVVVVVVVVVVVVVVVVVVPPDDDPPPPDPPPCPDDPPDDPDPDDDDD